Protein AF-A0A2P7AMW9-F1 (afdb_monomer)

Sequence (43 aa):
EFSDRVCFFYDGKIAEQGPPDQFFGNPQNERTRQFLSAVLEAR

Structure (mmCIF, N/CA/C/O backbone):
data_AF-A0A2P7AMW9-F1
#
_entry.id   AF-A0A2P7AMW9-F1
#
loop_
_atom_site.group_PDB
_atom_site.id
_atom_site.type_symbol
_atom_site.label_atom_id
_atom_site.label_alt_id
_atom_site.label_comp_id
_atom_site.label_asym_id
_atom_site.label_entity_id
_atom_site.label_seq_id
_atom_site.pdbx_PDB_ins_code
_atom_site.Cartn_x
_atom_site.Cartn_y
_atom_site.Cartn_z
_atom_site.occupancy
_atom_site.B_iso_or_equiv
_atom_site.auth_seq_id
_atom_site.auth_comp_id
_atom_site.auth_asym_id
_atom_site.auth_atom_id
_atom_site.pdbx_PDB_model_num
ATOM 1 N N . GLU A 1 1 ? 13.532 2.504 14.018 1.00 58.12 1 GLU A N 1
ATOM 2 C CA . GLU A 1 1 ? 12.917 2.297 12.691 1.00 58.12 1 GLU A CA 1
ATOM 3 C C . GLU A 1 1 ? 13.471 1.000 12.113 1.00 58.12 1 GLU A C 1
ATOM 5 O O . GLU A 1 1 ? 14.653 0.748 12.302 1.00 58.12 1 GLU A O 1
ATOM 10 N N . PHE A 1 2 ? 12.632 0.130 11.540 1.00 74.19 2 PHE A N 1
ATOM 11 C CA . PHE A 1 2 ? 13.057 -1.201 11.059 1.00 74.19 2 PHE A CA 1
ATOM 12 C C . PHE A 1 2 ? 13.177 -1.295 9.532 1.00 74.19 2 PHE A C 1
ATOM 14 O O . PHE A 1 2 ? 13.844 -2.199 9.040 1.00 74.19 2 PHE A O 1
ATOM 21 N N . SER A 1 3 ? 12.541 -0.388 8.784 1.00 84.00 3 SER A N 1
ATOM 22 C CA . SER A 1 3 ? 12.638 -0.337 7.325 1.00 84.00 3 SER A CA 1
ATOM 23 C C . SER A 1 3 ? 12.705 1.102 6.841 1.00 84.00 3 SER A C 1
ATOM 25 O O . SER A 1 3 ? 11.920 1.936 7.286 1.00 84.00 3 SER A O 1
ATOM 27 N N . ASP A 1 4 ? 13.580 1.355 5.873 1.00 89.50 4 ASP A N 1
ATOM 28 C CA . ASP A 1 4 ? 13.682 2.642 5.186 1.00 89.50 4 ASP A CA 1
ATOM 29 C C . ASP A 1 4 ? 12.546 2.841 4.170 1.00 89.50 4 ASP A C 1
ATOM 31 O O . ASP A 1 4 ? 12.232 3.967 3.780 1.00 89.50 4 ASP A O 1
ATOM 35 N N . ARG A 1 5 ? 11.934 1.744 3.690 1.00 92.12 5 ARG A N 1
ATOM 36 C CA . ARG A 1 5 ? 10.908 1.763 2.634 1.00 92.12 5 ARG A CA 1
ATOM 37 C C . ARG A 1 5 ? 9.874 0.652 2.802 1.00 92.12 5 ARG A C 1
ATOM 39 O O . ARG A 1 5 ? 10.188 -0.476 3.171 1.00 92.12 5 ARG A O 1
ATOM 46 N N . VAL A 1 6 ? 8.635 0.957 2.451 1.00 94.19 6 VAL A N 1
ATOM 47 C CA . VAL A 1 6 ? 7.517 0.018 2.334 1.00 94.19 6 VAL A CA 1
ATOM 48 C C . VAL A 1 6 ? 7.104 -0.028 0.873 1.00 94.19 6 VAL A C 1
ATOM 50 O O . VAL A 1 6 ? 7.039 1.017 0.232 1.00 94.19 6 VAL A O 1
ATOM 53 N N . CYS A 1 7 ? 6.830 -1.223 0.354 1.00 95.12 7 CYS A N 1
ATOM 54 C CA . CYS A 1 7 ? 6.310 -1.421 -0.995 1.00 95.12 7 CYS A CA 1
ATOM 55 C C . CYS A 1 7 ? 4.993 -2.190 -0.919 1.00 95.12 7 CYS A C 1
ATOM 57 O O . CYS A 1 7 ? 4.947 -3.304 -0.399 1.00 95.12 7 CYS A O 1
ATOM 59 N N . PHE A 1 8 ? 3.935 -1.607 -1.469 1.00 96.00 8 PHE A N 1
ATOM 60 C CA . PHE A 1 8 ? 2.635 -2.238 -1.608 1.00 96.00 8 PHE A CA 1
ATOM 61 C C . PHE A 1 8 ? 2.440 -2.745 -3.026 1.00 96.00 8 PHE A C 1
ATOM 63 O O . PHE A 1 8 ? 2.517 -1.989 -3.999 1.00 96.00 8 PHE A O 1
ATOM 70 N N . PHE A 1 9 ? 2.175 -4.042 -3.123 1.00 96.62 9 PHE A N 1
ATOM 71 C CA . PHE A 1 9 ? 1.941 -4.723 -4.382 1.00 96.62 9 PHE A CA 1
ATOM 72 C C . PHE A 1 9 ? 0.448 -4.953 -4.589 1.00 96.62 9 PHE A C 1
ATOM 74 O O . PHE A 1 9 ? -0.248 -5.449 -3.705 1.00 96.62 9 PHE A O 1
ATOM 81 N N . TYR A 1 10 ? -0.027 -4.633 -5.786 1.00 95.19 10 TYR A N 1
ATOM 82 C CA . TYR A 1 10 ? -1.384 -4.910 -6.227 1.00 95.19 10 TYR A CA 1
ATOM 83 C C . TYR A 1 10 ? -1.363 -5.274 -7.711 1.00 95.19 10 TYR A C 1
ATOM 85 O O . TYR A 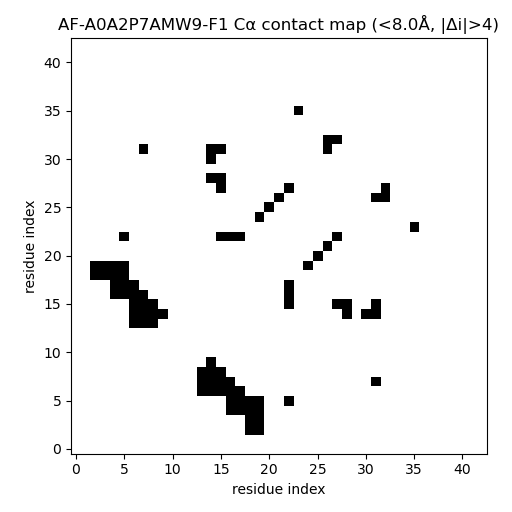1 10 ? -0.693 -4.613 -8.502 1.00 95.19 10 TYR A O 1
ATOM 93 N N . ASP A 1 11 ? -2.070 -6.346 -8.072 1.00 94.88 11 ASP A N 1
ATOM 94 C CA . ASP A 1 11 ? -2.154 -6.847 -9.452 1.00 94.88 11 ASP A 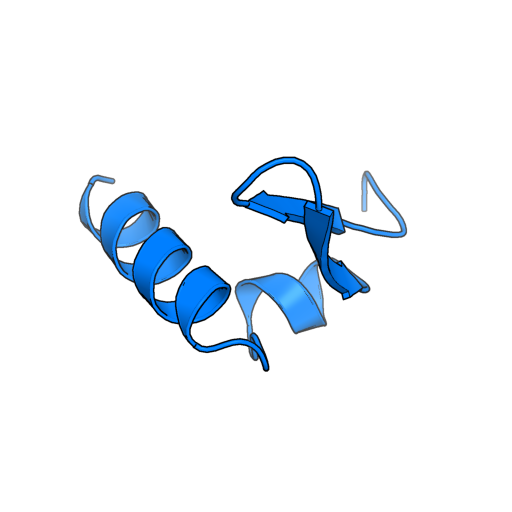CA 1
ATOM 95 C C . ASP A 1 11 ? -0.774 -7.092 -10.105 1.00 94.88 11 ASP A C 1
ATOM 97 O O . ASP A 1 11 ? -0.474 -6.663 -11.218 1.00 94.88 11 ASP A O 1
ATOM 101 N N . GLY A 1 12 ? 0.132 -7.716 -9.342 1.00 95.75 12 GLY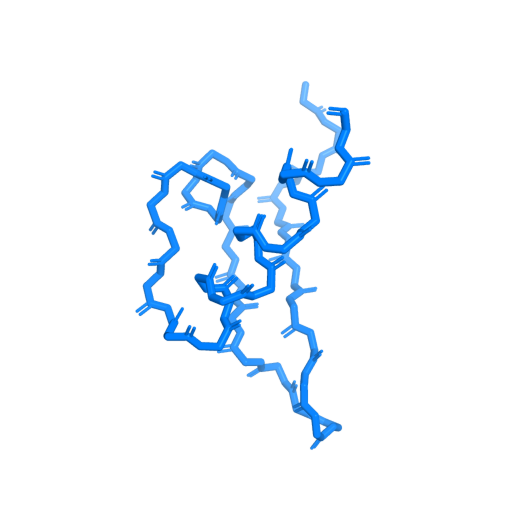 A N 1
ATOM 102 C CA . GLY A 1 12 ? 1.490 -8.032 -9.799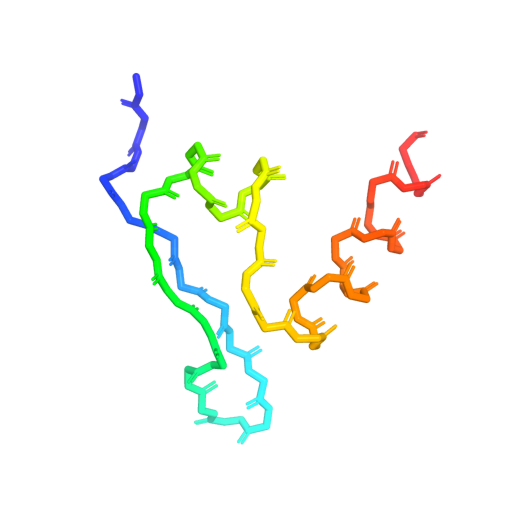 1.00 95.75 12 GLY A CA 1
ATOM 103 C C . GLY A 1 12 ? 2.404 -6.817 -10.013 1.00 95.75 12 GLY A C 1
ATOM 104 O O . GLY A 1 12 ? 3.507 -6.975 -10.532 1.00 95.75 12 GLY A O 1
ATOM 105 N N . LYS A 1 13 ? 1.981 -5.610 -9.619 1.00 95.81 13 LYS A N 1
ATOM 106 C CA . LYS A 1 13 ? 2.746 -4.364 -9.764 1.00 95.81 13 LYS A CA 1
ATOM 107 C C . LYS A 1 13 ? 2.920 -3.670 -8.422 1.00 95.81 13 LYS A C 1
ATOM 109 O O . LYS A 1 13 ? 2.122 -3.855 -7.508 1.00 95.81 13 LYS A O 1
ATOM 114 N N . ILE A 1 14 ? 3.951 -2.834 -8.314 1.00 95.62 14 ILE A N 1
ATOM 115 C CA . ILE A 1 14 ? 4.090 -1.913 -7.182 1.00 95.62 14 ILE A CA 1
ATOM 116 C C . ILE A 1 14 ? 3.062 -0.802 -7.378 1.00 95.62 14 ILE A C 1
ATOM 118 O O . ILE A 1 14 ? 3.188 0.007 -8.296 1.00 95.62 14 ILE A O 1
ATOM 122 N N . ALA A 1 15 ? 2.036 -0.788 -6.535 1.00 95.50 15 ALA A N 1
ATOM 123 C CA . ALA A 1 15 ? 1.015 0.251 -6.548 1.00 95.50 15 ALA A CA 1
ATOM 124 C C . ALA A 1 15 ? 1.483 1.504 -5.797 1.00 95.50 15 ALA A C 1
ATOM 126 O O . ALA A 1 15 ? 1.174 2.619 -6.214 1.00 95.50 15 ALA A O 1
ATOM 127 N N . GLU A 1 16 ? 2.255 1.336 -4.721 1.00 97.06 16 GLU A N 1
ATOM 128 C CA . GLU A 1 16 ? 2.856 2.444 -3.979 1.00 97.06 16 GLU A CA 1
ATOM 129 C C . GLU A 1 16 ? 4.106 1.987 -3.230 1.00 97.06 16 GLU A C 1
ATOM 131 O O . GLU A 1 16 ? 4.182 0.850 -2.765 1.00 97.06 16 GLU A O 1
ATOM 136 N N . GLN A 1 17 ? 5.089 2.877 -3.105 1.00 96.00 17 GLN A N 1
ATOM 137 C CA . GLN A 1 17 ? 6.256 2.650 -2.263 1.00 96.00 17 GLN A CA 1
ATOM 138 C C . GLN A 1 17 ? 6.778 3.956 -1.662 1.00 96.00 17 GLN A C 1
ATOM 140 O O . GLN A 1 17 ? 6.760 4.990 -2.327 1.00 96.00 17 GLN A O 1
ATOM 145 N N . GLY A 1 18 ? 7.310 3.907 -0.443 1.00 94.44 18 GLY A N 1
ATOM 146 C CA . GLY A 1 18 ? 7.843 5.089 0.239 1.00 94.44 18 GLY A CA 1
ATOM 147 C C . GLY A 1 18 ? 8.261 4.810 1.682 1.00 94.44 18 GLY A C 1
ATOM 148 O O . GLY A 1 18 ? 8.145 3.669 2.129 1.00 94.44 18 GLY A O 1
ATOM 149 N N . PRO A 1 19 ? 8.762 5.820 2.410 1.00 95.38 19 PRO A N 1
ATOM 150 C CA . PRO A 1 19 ? 9.050 5.693 3.836 1.00 95.38 19 PRO A CA 1
ATOM 151 C C . PRO A 1 19 ? 7.803 5.255 4.621 1.00 95.38 19 PRO A C 1
ATOM 153 O O . PRO A 1 19 ? 6.699 5.668 4.250 1.00 95.38 19 PRO A O 1
ATOM 156 N N . PRO A 1 20 ? 7.942 4.468 5.706 1.00 93.56 20 PRO A N 1
ATOM 157 C CA . PRO A 1 20 ? 6.802 4.015 6.504 1.00 93.56 20 PRO A CA 1
ATOM 158 C C . PRO A 1 20 ? 5.885 5.159 6.956 1.00 93.56 20 PRO A C 1
ATOM 160 O O . PRO A 1 20 ? 4.673 5.067 6.782 1.00 93.56 20 PRO A O 1
ATOM 163 N N . ASP A 1 21 ? 6.455 6.258 7.453 1.00 93.06 21 ASP A N 1
ATOM 164 C CA . ASP A 1 21 ? 5.685 7.399 7.966 1.00 93.06 21 ASP A CA 1
ATOM 165 C C . ASP A 1 21 ? 4.793 8.027 6.893 1.00 93.06 21 ASP A C 1
ATOM 167 O O . ASP A 1 21 ? 3.637 8.367 7.145 1.00 93.06 21 ASP A O 1
ATOM 171 N N . GLN A 1 22 ? 5.302 8.125 5.664 1.00 92.94 22 GLN A N 1
ATOM 172 C CA . GLN A 1 22 ? 4.521 8.616 4.536 1.00 92.94 22 GLN A CA 1
ATOM 173 C C . GLN A 1 22 ? 3.491 7.578 4.082 1.00 92.94 22 GLN A C 1
ATOM 175 O O . GLN A 1 22 ? 2.340 7.929 3.846 1.00 92.94 22 GLN A O 1
ATOM 180 N N . PHE A 1 23 ? 3.890 6.310 3.977 1.00 94.00 23 PHE A N 1
ATOM 181 C CA . PHE A 1 23 ? 3.037 5.233 3.482 1.00 94.00 23 PHE A CA 1
ATOM 182 C C . PHE A 1 23 ? 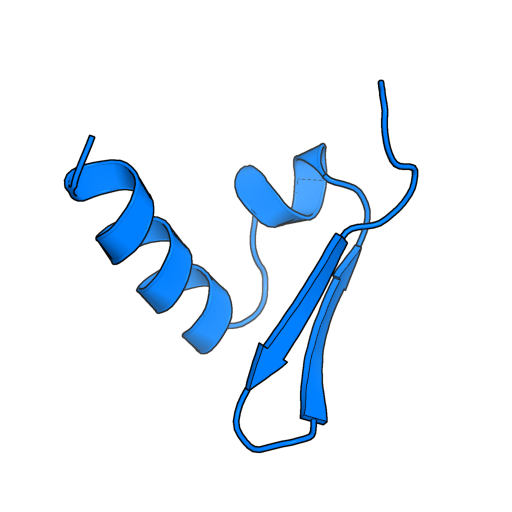1.815 4.999 4.384 1.00 94.00 23 PHE A C 1
ATOM 184 O O . PHE A 1 23 ? 0.703 4.859 3.886 1.00 94.00 23 PHE A O 1
ATOM 191 N N . PHE A 1 24 ? 2.004 4.982 5.706 1.00 92.12 24 PHE A N 1
ATOM 192 C CA . PHE A 1 24 ? 0.921 4.762 6.668 1.00 92.12 24 PHE A CA 1
ATOM 193 C C . PHE A 1 24 ? 0.202 6.054 7.077 1.00 92.12 24 PHE A C 1
ATOM 195 O O . PHE A 1 24 ? -0.986 6.004 7.386 1.00 92.12 24 PHE A O 1
ATOM 202 N N . GLY A 1 25 ? 0.893 7.201 7.088 1.00 92.88 25 GLY A N 1
ATOM 203 C CA . GLY A 1 25 ? 0.329 8.479 7.536 1.00 92.88 25 GLY A CA 1
ATOM 204 C C . GLY A 1 25 ? -0.331 9.311 6.434 1.00 92.88 25 GLY A C 1
ATOM 205 O O . GLY A 1 25 ? -1.307 10.010 6.695 1.00 92.88 25 GLY A O 1
ATOM 206 N N . ASN A 1 26 ? 0.182 9.250 5.203 1.00 94.31 26 ASN A N 1
ATOM 207 C CA . ASN A 1 26 ? -0.348 9.998 4.060 1.00 94.31 26 ASN A CA 1
ATOM 208 C C . ASN A 1 26 ? -0.198 9.213 2.737 1.00 94.31 26 ASN A C 1
ATOM 210 O O . ASN A 1 26 ? 0.497 9.673 1.819 1.00 94.31 26 ASN A O 1
ATOM 214 N N . PRO A 1 27 ? -0.836 8.032 2.617 1.00 94.75 27 PRO A N 1
ATOM 215 C CA . PRO A 1 27 ? -0.813 7.235 1.390 1.00 94.75 27 PRO A CA 1
ATOM 216 C C . PRO A 1 27 ? -1.373 8.021 0.197 1.00 94.75 27 PRO A C 1
ATOM 218 O O . PRO A 1 27 ? -2.480 8.572 0.250 1.00 94.75 27 PRO A O 1
ATOM 221 N N . GLN A 1 28 ? -0.628 8.050 -0.907 1.00 93.50 28 GLN A N 1
ATOM 222 C CA . GLN A 1 28 ? -0.978 8.818 -2.104 1.00 93.50 28 GLN A CA 1
ATOM 223 C C . GLN A 1 28 ? -1.831 8.021 -3.096 1.00 93.50 28 GLN A C 1
ATOM 225 O O . GLN A 1 28 ? -2.645 8.616 -3.810 1.00 93.50 28 GLN A O 1
ATOM 230 N N . ASN A 1 29 ? -1.719 6.692 -3.117 1.00 95.50 29 ASN A N 1
ATOM 231 C CA . ASN A 1 29 ? -2.504 5.841 -4.004 1.00 95.50 29 ASN A CA 1
ATOM 232 C C . ASN A 1 29 ? -3.866 5.486 -3.378 1.00 95.50 29 ASN A C 1
ATOM 234 O O . ASN A 1 29 ? -3.968 5.113 -2.208 1.00 95.50 29 ASN A O 1
ATOM 238 N N . GLU A 1 30 ? -4.933 5.559 -4.175 1.00 95.44 30 GLU A N 1
ATOM 239 C CA . GLU A 1 30 ? -6.291 5.198 -3.747 1.00 95.44 30 GLU A CA 1
ATOM 240 C C . GLU A 1 30 ? -6.407 3.747 -3.283 1.00 95.44 30 GLU A C 1
ATOM 242 O O . GLU A 1 30 ? -7.078 3.465 -2.290 1.00 95.44 30 GLU A O 1
ATOM 247 N N . ARG A 1 31 ? -5.728 2.819 -3.962 1.00 95.25 31 ARG A N 1
ATOM 248 C CA . ARG A 1 31 ? -5.754 1.404 -3.600 1.00 95.25 31 ARG A CA 1
ATOM 249 C C . ARG A 1 31 ? -5.051 1.152 -2.271 1.00 95.25 31 ARG A C 1
ATOM 251 O O . ARG A 1 31 ? -5.554 0.370 -1.467 1.00 95.25 31 ARG A O 1
ATOM 258 N N . THR A 1 32 ? -3.934 1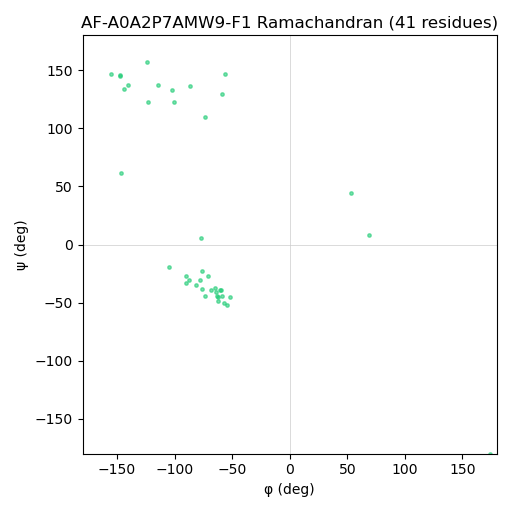.836 -2.028 1.00 95.69 32 THR A N 1
ATOM 259 C CA . THR A 1 32 ? -3.233 1.797 -0.738 1.00 95.69 32 THR A CA 1
ATOM 260 C C . THR A 1 32 ? -4.123 2.340 0.374 1.00 95.69 32 THR A C 1
ATOM 262 O O . THR A 1 32 ? -4.247 1.693 1.408 1.00 95.69 32 THR A O 1
ATOM 265 N N . ARG A 1 33 ? -4.809 3.473 0.147 1.00 94.94 33 ARG A N 1
ATOM 266 C CA . ARG A 1 33 ? -5.782 4.040 1.099 1.00 94.94 33 ARG A CA 1
ATOM 267 C C . ARG A 1 33 ? -6.861 3.029 1.477 1.00 94.94 33 ARG A C 1
ATOM 269 O O . ARG A 1 33 ? -7.053 2.762 2.655 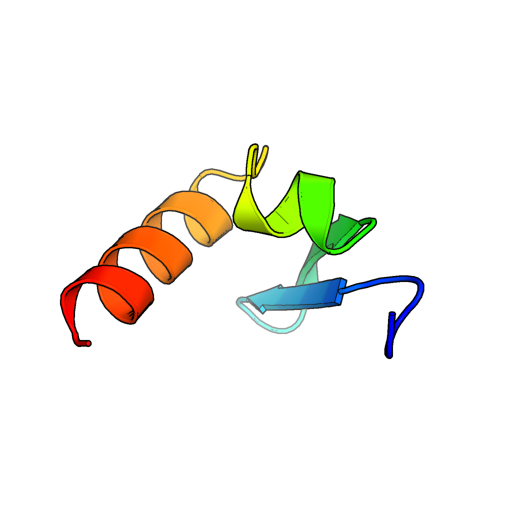1.00 94.94 33 ARG A O 1
ATOM 276 N N . GLN A 1 34 ? -7.507 2.422 0.481 1.00 94.81 34 GLN A N 1
ATOM 277 C CA . GLN A 1 34 ? -8.544 1.408 0.702 1.00 94.81 34 GLN A CA 1
ATOM 278 C C . GLN A 1 34 ? -8.020 0.206 1.498 1.00 94.81 34 GLN A C 1
ATOM 280 O O . GLN A 1 34 ? -8.690 -0.270 2.412 1.00 94.81 34 GLN A O 1
ATOM 285 N N . PHE A 1 35 ? -6.826 -0.286 1.154 1.00 94.12 35 PHE A N 1
ATOM 286 C CA . PHE A 1 35 ? -6.193 -1.396 1.861 1.00 94.12 35 PHE A CA 1
ATOM 287 C C . PHE A 1 35 ? -5.900 -1.043 3.322 1.00 94.12 35 PHE A C 1
ATOM 289 O O . PHE A 1 35 ? -6.264 -1.800 4.218 1.00 94.12 35 PHE A O 1
ATOM 296 N N . LEU A 1 36 ? -5.282 0.115 3.568 1.00 93.94 36 LEU A N 1
ATOM 297 C CA . 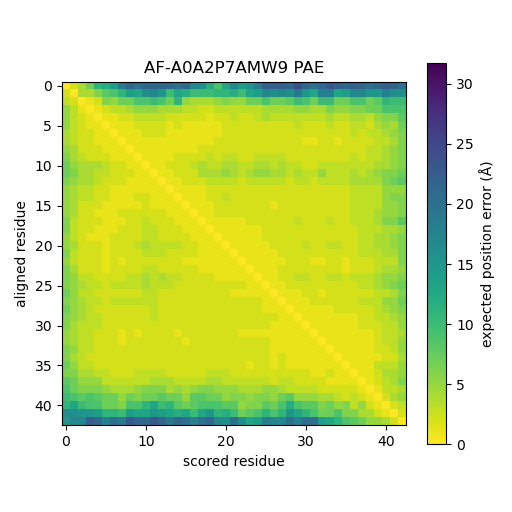LEU A 1 36 ? -4.938 0.558 4.915 1.00 93.94 36 LEU A CA 1
ATOM 298 C C . LEU A 1 36 ? -6.177 0.796 5.777 1.00 93.94 36 LEU A C 1
ATOM 300 O O . LEU A 1 36 ? -6.176 0.360 6.922 1.00 93.94 36 LEU A O 1
ATOM 304 N N . SER A 1 37 ? -7.243 1.398 5.239 1.00 91.75 37 SER A N 1
ATOM 305 C CA . SER A 1 37 ? -8.514 1.544 5.961 1.00 91.75 37 SER A CA 1
ATOM 306 C C . SER A 1 37 ? -9.063 0.189 6.411 1.00 91.75 37 SER A C 1
ATOM 308 O O . SER A 1 37 ? -9.315 0.001 7.595 1.00 91.75 37 SER A O 1
ATOM 310 N N . ALA A 1 38 ? -9.144 -0.793 5.507 1.00 91.56 38 ALA A N 1
ATOM 311 C CA . ALA A 1 38 ? -9.668 -2.120 5.838 1.00 91.56 38 ALA A CA 1
ATOM 312 C C . ALA A 1 38 ? -8.801 -2.879 6.862 1.00 91.56 38 ALA A C 1
ATOM 314 O O . ALA A 1 38 ? -9.322 -3.587 7.720 1.00 91.56 38 ALA A O 1
ATOM 315 N N . VAL A 1 39 ? -7.474 -2.748 6.778 1.00 90.12 39 VAL A N 1
ATOM 316 C CA . VAL A 1 39 ? -6.537 -3.441 7.679 1.00 90.12 39 VAL A CA 1
ATOM 317 C C . VAL A 1 39 ? -6.481 -2.791 9.061 1.00 90.12 39 VAL A C 1
ATOM 319 O O . VAL A 1 39 ? -6.358 -3.500 10.058 1.00 90.12 39 VAL A O 1
ATOM 322 N N . LEU A 1 40 ? -6.547 -1.460 9.134 1.00 83.38 40 LEU A N 1
ATOM 323 C CA . LEU A 1 40 ? -6.494 -0.725 10.398 1.00 83.38 40 LEU A CA 1
ATOM 324 C C . LEU A 1 40 ? -7.829 -0.761 11.149 1.00 83.38 40 LEU A C 1
ATOM 326 O O . LEU A 1 40 ? -7.808 -0.759 12.373 1.00 83.38 40 LEU A O 1
ATOM 330 N N . GLU A 1 41 ? -8.964 -0.838 10.449 1.00 77.12 41 GLU A N 1
ATOM 331 C CA . GLU A 1 41 ? -10.284 -1.042 11.070 1.00 77.12 41 GLU A CA 1
ATOM 332 C C . GLU A 1 41 ? -10.467 -2.457 11.632 1.00 77.12 41 GLU A C 1
ATOM 334 O O . GLU A 1 41 ? -11.221 -2.652 12.579 1.00 77.12 41 GLU A O 1
ATOM 339 N N . ALA A 1 42 ? -9.776 -3.452 11.072 1.00 68.19 42 ALA A N 1
ATOM 340 C CA . ALA A 1 42 ? -9.835 -4.836 11.539 1.00 68.19 42 ALA A CA 1
ATOM 341 C C . ALA A 1 42 ? -9.017 -5.101 12.825 1.00 68.19 42 ALA A C 1
ATOM 343 O O . ALA A 1 42 ? -8.880 -6.262 13.221 1.00 68.19 42 ALA A O 1
ATOM 344 N N . ARG A 1 43 ? -8.441 -4.062 13.444 1.00 53.59 43 ARG A N 1
ATOM 345 C CA . ARG A 1 43 ? -7.651 -4.143 14.681 1.00 53.59 43 ARG A CA 1
ATOM 346 C C . ARG A 1 43 ? -8.454 -3.833 15.935 1.00 53.59 43 ARG A C 1
ATOM 348 O O . ARG A 1 43 ? -9.293 -2.912 15.899 1.00 53.59 43 ARG A O 1
#

InterPro domains:
  IPR027417 P-loop containing nucleoside triphosphate hydrolase [G3DSA:3.40.50.300] (1-43)

pLDDT: mean 90.51, std 9.72, range [53.59, 97.06]

Secondary structure (DSSP, 8-state):
---S-EEEEETTEEEEEE-HHHHHHS--SHHHHHHHHHHHHT-

Organism: NCBI:txid1520277

Foldseek 3Di:
DPDQKDFDDDPNDGQDMGGPCCLQVPNPGPVSVVVNVVVVVVD

Nearest PDB structures (foldseek):
  1b0u-assembly1_A-2  TM=9.467E-01  e=9.592E-03  Sa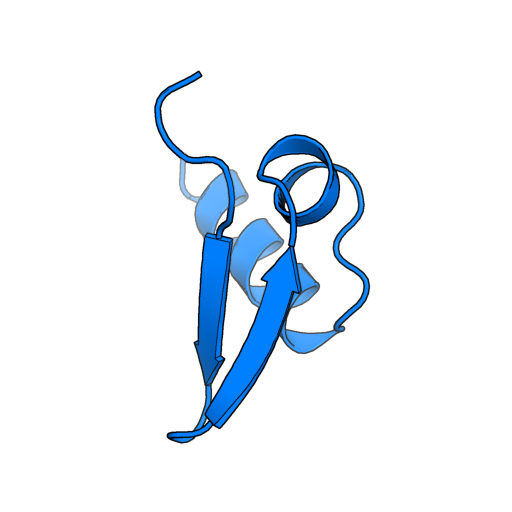lmonella enterica subsp. enterica serovar Typhimurium
  4u00-assembly1_A  TM=9.926E-01  e=1.491E-02  Thermus thermophilus HB8
  8j5r-assembly1_D  TM=9.273E-01  e=5.203E-02  Mycobacterium tuberculosis H37Rv
  4fwi-assembly1_B  TM=8.798E-01  e=8.087E-02  Caldanaerobacter subterraneus subsp. tengcongensis MB4
  7sgr-assembly1_F  TM=6.880E-01  e=3.269E-01  Escherichia coli CFT073

Solvent-accessible surface area (backbone atoms only — not comparable to full-atom values): 2748 Å² total; per-residue (Å²): 135,93,61,81,62,42,76,42,73,51,94,95,36,80,65,46,69,38,40,51,70,47,51,76,73,60,50,85,40,70,69,55,43,54,50,50,52,59,58,61,68,74,104

Mean predicted aligned error: 3.79 Å

Radius of gyration: 10.3 Å; Cα contacts (8 Å, |Δi|>4): 44; chains: 1; bounding box: 24×18×24 Å